Protein AF-A0A535W6A0-F1 (afdb_monomer_lite)

Structure (mmCIF, N/CA/C/O backbone):
data_AF-A0A535W6A0-F1
#
_entry.id   AF-A0A535W6A0-F1
#
loop_
_atom_site.group_PDB
_atom_site.id
_atom_site.type_symbol
_atom_site.label_atom_id
_atom_site.label_alt_id
_atom_site.label_comp_id
_atom_site.label_asym_id
_atom_site.label_entity_id
_atom_site.label_seq_id
_atom_site.pdbx_PDB_ins_code
_atom_site.Cartn_x
_atom_site.Cartn_y
_atom_site.Cartn_z
_atom_site.occupancy
_atom_site.B_iso_or_equiv
_atom_site.auth_seq_id
_atom_site.auth_comp_id
_atom_site.auth_asym_id
_atom_site.auth_atom_id
_atom_site.pdbx_PDB_model_num
ATOM 1 N N . MET A 1 1 ? -20.718 -30.952 58.137 1.00 45.41 1 MET A N 1
ATOM 2 C CA . MET A 1 1 ? -19.969 -31.198 56.888 1.00 45.41 1 MET A CA 1
ATOM 3 C C . MET A 1 1 ? -20.008 -29.909 56.097 1.00 45.41 1 MET A C 1
ATOM 5 O O . MET A 1 1 ? -21.096 -29.442 55.805 1.00 45.41 1 MET A O 1
ATOM 9 N N . ALA A 1 2 ? -18.854 -29.269 55.922 1.00 43.25 2 ALA A N 1
ATOM 10 C CA . ALA A 1 2 ? -18.736 -27.999 55.219 1.00 43.25 2 ALA A CA 1
ATOM 11 C C . ALA A 1 2 ? -18.491 -28.279 53.733 1.00 43.25 2 ALA A C 1
ATOM 13 O O . ALA A 1 2 ? -17.473 -28.881 53.390 1.00 43.25 2 ALA A O 1
ATOM 14 N N . ASP A 1 3 ? -19.411 -27.839 52.879 1.00 47.53 3 ASP A N 1
ATOM 15 C CA . ASP A 1 3 ? -19.228 -27.830 51.431 1.00 47.53 3 ASP A CA 1
ATOM 16 C C . ASP A 1 3 ? -18.248 -26.709 51.067 1.00 47.53 3 ASP A C 1
ATOM 18 O O . ASP A 1 3 ? -18.597 -25.531 50.988 1.00 47.53 3 ASP A O 1
ATOM 22 N N . GLN A 1 4 ? -16.982 -27.079 50.895 1.00 53.53 4 GLN A N 1
ATOM 23 C CA . GLN A 1 4 ? -15.971 -26.230 50.271 1.00 53.53 4 GLN A CA 1
ATOM 24 C C . GLN A 1 4 ? -16.222 -26.221 48.754 1.00 53.53 4 GLN A C 1
ATOM 26 O O . GLN A 1 4 ? -16.150 -27.286 48.132 1.00 53.53 4 GLN A O 1
ATOM 31 N N . PRO A 1 5 ? -16.488 -25.068 48.115 1.00 50.03 5 PRO A N 1
ATOM 32 C CA . PRO A 1 5 ? -16.526 -25.014 46.666 1.00 50.03 5 PRO A CA 1
ATOM 33 C C . PRO A 1 5 ? -15.099 -25.203 46.144 1.00 50.03 5 PRO A C 1
ATOM 35 O O . PRO A 1 5 ? -14.220 -24.374 46.376 1.00 50.03 5 PRO A O 1
ATOM 38 N N . LEU A 1 6 ? -14.877 -26.312 45.433 1.00 55.09 6 LEU A N 1
ATOM 39 C CA . LEU A 1 6 ? -13.688 -26.555 44.620 1.00 55.09 6 LEU A CA 1
ATOM 40 C C . LEU A 1 6 ? -13.503 -25.374 43.656 1.00 55.09 6 LEU A C 1
ATOM 42 O O . LEU A 1 6 ? -14.152 -25.292 42.612 1.00 55.09 6 LEU A O 1
ATOM 46 N N . LEU A 1 7 ? -12.615 -24.450 44.026 1.00 56.66 7 LEU A N 1
ATOM 47 C CA . LEU A 1 7 ? -12.111 -23.357 43.197 1.00 56.66 7 LEU A CA 1
ATOM 48 C C . LEU A 1 7 ? -11.249 -23.932 42.065 1.00 56.66 7 LEU A C 1
ATOM 50 O O . LEU A 1 7 ? -10.032 -23.780 42.023 1.00 56.66 7 LEU A O 1
ATOM 54 N N . GLY A 1 8 ? -11.901 -24.600 41.118 1.00 56.69 8 GLY A N 1
ATOM 55 C CA . GLY A 1 8 ? -11.359 -24.794 39.787 1.00 56.69 8 GLY A CA 1
ATOM 56 C C . GLY A 1 8 ? -11.448 -23.463 39.056 1.00 56.69 8 GLY A C 1
ATOM 57 O O . GLY A 1 8 ? -12.515 -23.101 38.557 1.00 56.69 8 GLY A O 1
ATOM 58 N N . VAL A 1 9 ? -10.343 -22.717 39.003 1.00 58.84 9 VAL A N 1
ATOM 59 C CA . VAL A 1 9 ? -10.179 -21.616 38.046 1.00 58.84 9 VAL A CA 1
ATOM 60 C C . VAL A 1 9 ? -10.446 -22.209 36.665 1.00 58.84 9 VAL A C 1
ATOM 62 O O . VAL A 1 9 ? -9.638 -22.974 36.144 1.00 58.84 9 VAL A O 1
ATOM 65 N N . ARG A 1 10 ? -11.630 -21.936 36.104 1.00 59.81 10 ARG A N 1
ATOM 66 C CA . ARG A 1 10 ? -12.010 -22.450 34.787 1.00 59.81 10 ARG A CA 1
ATOM 67 C C . ARG A 1 10 ? -10.968 -21.949 33.780 1.00 59.81 10 ARG A C 1
ATOM 69 O O . ARG A 1 10 ? -10.806 -20.731 33.687 1.00 59.81 10 ARG A O 1
ATOM 76 N N . PRO A 1 11 ? -10.316 -22.829 32.998 1.00 58.94 11 PRO A N 1
ATOM 77 C CA . PRO A 1 11 ? -9.327 -22.438 31.989 1.00 58.94 11 PRO A CA 1
ATOM 78 C C . PRO A 1 11 ? -9.818 -21.331 31.036 1.00 58.94 11 PRO A C 1
ATOM 80 O O . PRO A 1 11 ? -9.029 -20.512 30.575 1.00 58.94 11 PRO A O 1
ATOM 83 N N . GLY A 1 12 ? -11.137 -21.245 30.809 1.00 60.47 12 GLY A N 1
ATOM 84 C CA . GLY A 1 12 ? -11.764 -20.192 30.004 1.00 60.47 12 GLY A CA 1
ATOM 85 C C . GLY A 1 12 ? -11.548 -18.767 30.525 1.00 60.47 12 GLY A C 1
ATOM 86 O O . GLY A 1 12 ? -11.344 -17.864 29.729 1.00 60.47 12 GLY A O 1
ATOM 87 N N . ALA A 1 13 ? -11.464 -18.544 31.842 1.00 62.69 13 ALA A N 1
ATOM 88 C CA . ALA A 1 13 ? -11.352 -17.190 32.400 1.00 62.69 13 ALA A CA 1
ATOM 89 C C . ALA A 1 13 ? -10.004 -16.496 32.110 1.00 62.69 13 ALA A C 1
ATOM 91 O O . ALA A 1 13 ? -9.895 -15.276 32.273 1.00 62.69 13 ALA A O 1
ATOM 92 N N . ALA A 1 14 ? -8.973 -17.264 31.741 1.00 64.06 14 ALA A N 1
ATOM 93 C CA . ALA A 1 14 ? -7.683 -16.744 31.295 1.00 64.06 14 ALA A CA 1
ATOM 94 C C . ALA A 1 14 ? -7.711 -16.416 29.792 1.00 64.06 14 ALA A C 1
ATOM 96 O O . ALA A 1 14 ? -7.375 -15.295 29.417 1.00 64.06 14 ALA A O 1
ATOM 97 N N . ILE A 1 15 ? -8.216 -17.340 28.964 1.00 68.06 15 ILE A N 1
ATOM 98 C CA . ILE A 1 15 ? -8.370 -17.155 27.509 1.00 68.06 15 ILE A CA 1
ATOM 99 C C . ILE A 1 15 ? -9.301 -15.971 27.207 1.00 68.06 15 ILE A C 1
ATOM 101 O O . ILE A 1 15 ? -8.964 -15.103 26.406 1.00 68.06 15 ILE A O 1
ATOM 105 N N . ASP A 1 16 ? -10.432 -15.867 27.907 1.00 68.75 16 ASP A N 1
ATOM 106 C CA . ASP A 1 16 ? -11.387 -14.767 27.736 1.00 68.75 16 ASP A CA 1
ATOM 107 C C . ASP A 1 16 ? -10.763 -13.410 28.104 1.00 68.75 16 ASP A C 1
ATOM 109 O O . ASP A 1 16 ? -11.041 -12.388 27.468 1.00 68.75 16 ASP A O 1
ATOM 113 N N . ARG A 1 17 ? -9.871 -13.387 29.105 1.00 65.38 17 ARG A N 1
ATOM 114 C CA . ARG A 1 17 ? -9.133 -12.182 29.512 1.00 65.38 17 ARG A CA 1
ATOM 115 C C . ARG A 1 17 ? -8.118 -11.754 28.458 1.00 65.38 17 ARG A C 1
ATOM 117 O O . ARG A 1 17 ? -8.075 -10.570 28.131 1.00 65.38 17 ARG A O 1
ATOM 124 N N . GLU A 1 18 ? -7.346 -12.690 27.912 1.00 67.19 18 GLU A N 1
ATOM 125 C CA . GLU A 1 18 ? -6.378 -12.413 26.843 1.00 67.19 18 GLU A CA 1
ATOM 126 C C . GLU A 1 18 ? -7.069 -11.925 25.566 1.00 67.19 18 GLU A C 1
ATOM 128 O O . GLU A 1 18 ? -6.669 -10.907 25.001 1.00 67.19 18 GLU A O 1
ATOM 133 N N . VAL A 1 19 ? -8.165 -12.573 25.157 1.00 72.12 19 VAL A N 1
ATOM 134 C CA . VAL A 1 19 ? -8.977 -12.143 24.005 1.00 72.12 19 VAL A CA 1
ATOM 135 C C . VAL A 1 19 ? -9.531 -10.734 24.223 1.00 72.12 19 VAL A C 1
ATOM 137 O O . VAL A 1 19 ? -9.505 -9.908 23.308 1.00 72.12 19 VAL A O 1
ATOM 140 N N . THR A 1 20 ? -9.972 -10.421 25.444 1.00 77.50 20 THR A N 1
ATOM 141 C CA . THR A 1 20 ? -10.452 -9.077 25.791 1.00 77.50 20 THR A CA 1
ATOM 142 C C . THR A 1 20 ? -9.320 -8.048 25.737 1.00 77.50 20 THR A C 1
ATOM 144 O O . THR A 1 20 ? -9.505 -6.972 25.173 1.00 77.50 20 THR A O 1
ATOM 147 N N . GLN A 1 21 ? -8.129 -8.365 26.251 1.00 81.38 21 GLN A N 1
ATOM 148 C CA . GLN A 1 21 ? -6.972 -7.462 26.195 1.00 81.38 21 GLN A CA 1
ATOM 149 C C . GLN A 1 21 ? -6.487 -7.217 24.760 1.00 81.38 21 GLN A C 1
ATOM 151 O O . GLN A 1 21 ? -6.248 -6.068 24.388 1.00 81.38 21 GLN A O 1
ATOM 156 N N . LEU A 1 22 ? -6.402 -8.257 23.926 1.00 83.06 22 LEU A N 1
ATOM 157 C CA . LEU A 1 22 ? -6.034 -8.124 22.512 1.00 83.06 22 LEU A CA 1
ATOM 158 C C . LEU A 1 22 ? -7.048 -7.271 21.740 1.00 83.06 22 LEU A C 1
ATOM 160 O O . LEU A 1 22 ? -6.653 -6.399 20.964 1.00 83.06 22 LEU A O 1
ATOM 164 N N . ALA A 1 23 ? -8.345 -7.457 21.992 1.00 84.75 23 ALA A N 1
ATOM 165 C CA . ALA A 1 23 ? -9.391 -6.631 21.393 1.00 84.75 23 ALA A CA 1
ATOM 166 C C . ALA A 1 23 ? -9.295 -5.158 21.835 1.00 84.75 23 ALA A C 1
ATOM 168 O O . ALA A 1 23 ? -9.481 -4.256 21.014 1.00 84.75 23 ALA A O 1
ATOM 169 N N . LEU A 1 24 ? -8.945 -4.899 23.101 1.00 86.44 24 LEU A N 1
ATOM 170 C CA . LEU A 1 24 ? -8.734 -3.542 23.620 1.00 86.44 24 LEU A CA 1
ATOM 171 C C . LEU A 1 24 ? -7.518 -2.857 22.980 1.00 86.44 24 LEU A C 1
ATOM 173 O O . LEU A 1 24 ? -7.574 -1.661 22.690 1.00 86.44 24 LEU A O 1
ATOM 177 N N . LEU A 1 25 ? -6.443 -3.604 22.712 1.00 93.56 25 LEU A N 1
ATOM 178 C CA . LEU A 1 25 ? -5.237 -3.087 22.054 1.00 93.56 25 LEU A CA 1
ATOM 179 C C . LEU A 1 25 ? -5.397 -2.926 20.535 1.00 93.56 25 LEU A C 1
ATOM 181 O O . LEU A 1 25 ? -4.710 -2.105 19.926 1.00 93.56 25 LEU A O 1
ATOM 185 N N . ALA A 1 26 ? -6.326 -3.651 19.911 1.00 94.25 26 ALA A N 1
ATOM 186 C CA . ALA A 1 26 ? -6.530 -3.604 18.467 1.00 94.25 26 ALA A CA 1
ATOM 187 C C . ALA A 1 26 ? -6.952 -2.215 17.961 1.00 94.25 26 ALA A C 1
ATOM 189 O O . ALA A 1 26 ? -6.525 -1.790 16.889 1.00 94.25 26 ALA A O 1
ATOM 190 N N . ARG A 1 27 ? -7.747 -1.463 18.735 1.00 94.62 27 ARG A N 1
ATOM 191 C CA . ARG A 1 27 ? -8.179 -0.106 18.360 1.00 94.62 27 ARG A CA 1
ATOM 192 C C . ARG A 1 27 ? -7.012 0.896 18.301 1.00 94.62 27 ARG A C 1
ATOM 194 O O . ARG A 1 27 ? -6.833 1.499 17.240 1.00 94.62 27 ARG A O 1
ATOM 201 N N . PRO A 1 28 ? -6.195 1.089 19.358 1.00 96.19 28 PRO A N 1
ATOM 202 C CA . PRO A 1 28 ? -5.026 1.962 19.270 1.00 96.19 28 PRO A CA 1
ATOM 203 C C . PRO A 1 28 ? -3.986 1.448 18.265 1.00 96.19 28 PRO A C 1
ATOM 205 O O . PRO A 1 28 ? -3.388 2.267 17.568 1.00 96.19 28 PRO A O 1
ATOM 208 N N . ALA A 1 29 ? -3.823 0.127 18.112 1.00 96.69 29 ALA A N 1
ATOM 209 C CA . ALA A 1 29 ? -2.946 -0.450 17.091 1.00 96.69 29 ALA A CA 1
ATOM 210 C C . ALA A 1 29 ? -3.406 -0.103 15.665 1.00 96.69 29 ALA A C 1
ATOM 212 O O . ALA A 1 29 ? -2.598 0.359 14.860 1.00 96.69 29 ALA A O 1
ATOM 213 N N . TYR A 1 30 ? -4.706 -0.222 15.367 1.00 97.50 30 TYR A N 1
ATOM 214 C CA . TYR A 1 30 ? -5.287 0.203 14.089 1.00 97.50 30 TYR A CA 1
ATOM 215 C C . TYR A 1 30 ? -5.039 1.694 13.834 1.00 97.50 30 TYR A C 1
ATOM 217 O O . TYR A 1 30 ? -4.611 2.086 12.750 1.00 97.50 30 TYR A O 1
ATOM 225 N N . VAL A 1 31 ? -5.277 2.537 14.844 1.00 97.62 31 VAL A N 1
ATOM 226 C CA . VAL A 1 31 ? -5.044 3.984 14.748 1.00 97.62 31 VAL A CA 1
ATOM 227 C C . VAL A 1 31 ? -3.573 4.284 14.454 1.00 97.62 31 VAL A C 1
ATOM 229 O O . VAL A 1 31 ? -3.288 5.100 13.578 1.00 97.62 31 VAL A O 1
ATOM 232 N N . GLY A 1 32 ? -2.647 3.634 15.161 1.00 97.81 32 GLY A N 1
ATOM 233 C CA . GLY A 1 32 ? -1.209 3.781 14.941 1.00 97.81 32 GLY A CA 1
ATOM 234 C C . GLY A 1 32 ? -0.791 3.338 13.541 1.00 97.81 32 GLY A C 1
ATOM 235 O O . GLY A 1 32 ? -0.121 4.092 12.839 1.00 97.81 32 GLY A O 1
ATOM 236 N N . ALA A 1 33 ? -1.256 2.168 13.099 1.00 98.19 33 ALA A N 1
ATOM 237 C CA . ALA A 1 33 ? -0.979 1.637 11.768 1.00 98.19 33 ALA A CA 1
ATOM 238 C C . ALA A 1 33 ? -1.507 2.549 10.650 1.00 98.19 33 ALA A C 1
ATOM 240 O O . ALA A 1 33 ? -0.803 2.771 9.669 1.00 98.19 33 ALA A O 1
ATOM 241 N N . ALA A 1 34 ? -2.700 3.133 10.808 1.00 98.31 34 ALA A N 1
ATOM 242 C CA . ALA A 1 34 ? -3.272 4.043 9.814 1.00 98.31 34 ALA A CA 1
ATOM 243 C C . ALA A 1 34 ? -2.425 5.317 9.654 1.00 98.31 34 ALA A C 1
ATOM 245 O O . ALA A 1 34 ? -2.154 5.749 8.534 1.00 98.31 34 ALA A O 1
ATOM 246 N N . TRP A 1 35 ? -1.968 5.895 10.769 1.00 98.38 35 TRP A N 1
ATOM 247 C CA . TRP A 1 35 ? -1.073 7.054 10.745 1.00 98.38 35 TRP A CA 1
ATOM 248 C C . TRP A 1 35 ? 0.299 6.720 10.170 1.00 98.38 35 TRP A C 1
ATOM 250 O O . TRP A 1 35 ? 0.789 7.456 9.316 1.00 98.38 35 TRP A O 1
ATOM 260 N N . LEU A 1 36 ? 0.896 5.607 10.602 1.00 98.50 36 LEU A N 1
ATOM 261 C CA . LEU A 1 36 ? 2.181 5.149 10.084 1.00 98.50 36 LEU A CA 1
ATOM 262 C C . LEU A 1 36 ? 2.115 4.948 8.567 1.00 98.50 36 LEU A C 1
ATOM 264 O O . LEU A 1 36 ? 2.968 5.462 7.848 1.00 98.50 36 LEU A O 1
ATOM 268 N N . PHE A 1 37 ? 1.071 4.274 8.077 1.00 98.50 37 PHE A N 1
ATOM 269 C CA . PHE A 1 37 ? 0.843 4.084 6.647 1.00 98.50 37 PHE A CA 1
ATOM 270 C C . PHE A 1 37 ? 0.799 5.429 5.913 1.00 98.50 37 PHE A C 1
ATOM 272 O O . PHE A 1 37 ? 1.527 5.619 4.944 1.00 98.50 37 PHE A O 1
ATOM 279 N N . ALA A 1 38 ? -0.003 6.386 6.391 1.00 98.19 38 ALA A N 1
ATOM 280 C CA . ALA A 1 38 ? -0.141 7.695 5.752 1.00 98.19 38 ALA A CA 1
ATOM 281 C C . ALA A 1 38 ? 1.170 8.504 5.727 1.00 98.19 38 ALA A C 1
ATOM 283 O O . ALA A 1 38 ? 1.467 9.147 4.723 1.00 98.19 38 ALA A O 1
ATOM 284 N N . ILE A 1 39 ? 1.973 8.451 6.795 1.00 98.38 39 ILE A N 1
ATOM 285 C CA . ILE A 1 39 ? 3.269 9.151 6.885 1.00 98.38 39 ILE A CA 1
ATOM 286 C C . ILE A 1 39 ? 4.307 8.556 5.925 1.00 98.38 39 ILE A C 1
ATOM 288 O O . ILE A 1 39 ? 5.135 9.282 5.377 1.00 98.38 39 ILE A O 1
ATOM 292 N N . LEU A 1 40 ? 4.264 7.244 5.697 1.00 98.56 40 LEU A N 1
ATOM 293 C CA . LEU A 1 40 ? 5.207 6.556 4.814 1.00 98.56 40 LEU A CA 1
ATOM 294 C C . LEU A 1 40 ? 4.903 6.757 3.319 1.00 98.56 40 LEU A C 1
ATOM 296 O O . LEU A 1 40 ? 5.774 6.513 2.486 1.00 98.56 40 LEU A O 1
ATOM 300 N N . ILE A 1 41 ? 3.714 7.244 2.952 1.00 98.25 41 ILE A N 1
ATOM 301 C CA . ILE A 1 41 ? 3.360 7.518 1.549 1.00 98.25 41 ILE A CA 1
ATOM 302 C C . ILE A 1 41 ? 4.241 8.617 0.926 1.00 98.25 41 ILE A C 1
ATOM 304 O O . ILE A 1 41 ? 4.812 8.366 -0.134 1.00 98.25 41 ILE A O 1
ATOM 308 N N . PRO A 1 42 ? 4.431 9.803 1.541 1.00 98.31 42 PRO A N 1
ATOM 309 C CA . PRO A 1 42 ? 5.395 10.788 1.047 1.00 98.31 42 PRO A CA 1
ATOM 310 C C . PRO A 1 42 ? 6.806 10.221 0.858 1.00 98.31 42 PRO A C 1
ATOM 312 O O . PRO A 1 42 ? 7.459 10.518 -0.141 1.00 98.31 42 PRO A O 1
ATOM 315 N N . VAL A 1 43 ? 7.255 9.357 1.778 1.00 98.25 43 VAL A N 1
ATOM 316 C CA . VAL A 1 43 ? 8.551 8.672 1.663 1.00 98.25 43 VAL A CA 1
ATOM 317 C C . VAL A 1 43 ? 8.572 7.775 0.426 1.00 98.25 43 VAL A C 1
ATOM 319 O O . VAL A 1 43 ? 9.561 7.769 -0.298 1.00 98.25 43 VAL A O 1
ATOM 322 N N . GLN A 1 44 ? 7.472 7.087 0.110 1.00 97.56 44 GLN A N 1
ATOM 323 C CA . GLN A 1 44 ? 7.390 6.296 -1.116 1.00 97.56 44 GLN A CA 1
ATOM 324 C C . GLN A 1 44 ? 7.518 7.109 -2.394 1.00 97.56 44 GLN A C 1
ATOM 326 O O . GLN A 1 44 ? 8.227 6.678 -3.304 1.00 97.56 44 GLN A O 1
ATOM 331 N N . PHE A 1 45 ? 6.859 8.266 -2.467 1.00 97.19 45 PHE A N 1
ATOM 332 C CA . PHE A 1 45 ? 7.000 9.164 -3.615 1.00 97.19 45 PHE A CA 1
ATOM 333 C C . PHE A 1 45 ? 8.428 9.692 -3.736 1.00 97.19 45 PHE A C 1
ATOM 335 O O . PHE A 1 45 ? 8.977 9.720 -4.836 1.00 97.19 45 PHE A O 1
ATOM 342 N N . PHE A 1 46 ? 9.051 10.047 -2.610 1.00 97.12 46 PHE A N 1
ATOM 343 C CA . PHE A 1 46 ? 10.451 10.455 -2.584 1.00 97.12 46 PHE A CA 1
ATOM 344 C C . PHE A 1 46 ? 11.375 9.346 -3.111 1.00 97.12 46 PHE A C 1
ATOM 346 O O . PHE A 1 46 ? 12.155 9.604 -4.022 1.00 97.12 46 PHE A O 1
ATOM 353 N N . LEU A 1 47 ? 11.241 8.107 -2.620 1.00 97.12 47 LEU A N 1
ATOM 354 C CA . LEU A 1 47 ? 12.070 6.974 -3.057 1.00 97.12 47 LEU A CA 1
ATOM 355 C C . LEU A 1 47 ? 11.822 6.576 -4.523 1.00 97.12 47 LEU A C 1
ATOM 357 O O . LEU A 1 47 ? 12.749 6.165 -5.221 1.00 97.12 47 LEU A O 1
ATOM 361 N N . ALA A 1 48 ? 10.588 6.708 -5.016 1.00 94.44 48 ALA A N 1
ATOM 362 C CA . ALA A 1 48 ? 10.299 6.534 -6.440 1.00 94.44 48 ALA A CA 1
ATOM 363 C C . ALA A 1 48 ? 11.010 7.610 -7.279 1.00 94.44 48 ALA A C 1
ATOM 365 O O . ALA A 1 48 ? 11.621 7.302 -8.301 1.00 94.44 48 ALA A O 1
ATOM 366 N N . GLY A 1 49 ? 10.988 8.862 -6.810 1.00 93.94 49 GLY A N 1
ATOM 367 C CA . GLY A 1 49 ? 11.716 9.971 -7.421 1.00 93.94 49 GLY A CA 1
ATOM 368 C C . GLY A 1 49 ? 13.227 9.742 -7.436 1.00 93.94 49 GLY A C 1
ATOM 369 O O . GLY A 1 49 ? 13.855 9.923 -8.476 1.00 93.94 49 GLY A O 1
ATOM 370 N N . THR A 1 50 ? 13.825 9.276 -6.335 1.00 94.62 50 THR A N 1
ATOM 371 C CA . THR A 1 50 ? 15.261 8.951 -6.318 1.00 94.62 50 THR A CA 1
ATOM 372 C C . THR A 1 50 ? 15.593 7.815 -7.279 1.00 94.62 50 THR A C 1
ATOM 374 O O . THR A 1 50 ? 16.615 7.892 -7.955 1.00 94.62 50 THR A O 1
ATOM 377 N N . GLY A 1 51 ? 14.737 6.797 -7.399 1.00 91.62 51 GLY A N 1
ATOM 378 C CA . GLY A 1 51 ? 14.934 5.722 -8.375 1.00 91.62 51 GLY A CA 1
ATOM 379 C C . GLY A 1 51 ? 14.882 6.200 -9.828 1.00 91.62 51 GLY A C 1
ATOM 380 O O . GLY A 1 51 ? 15.616 5.679 -10.662 1.00 91.62 51 GLY A O 1
ATOM 381 N N . MET A 1 52 ? 14.069 7.220 -10.116 1.00 91.25 52 MET A N 1
ATOM 382 C CA . MET A 1 52 ? 13.933 7.812 -11.450 1.00 91.25 52 MET A CA 1
ATOM 383 C C . MET A 1 52 ? 15.061 8.796 -11.795 1.00 91.25 52 MET A C 1
ATOM 385 O O . MET A 1 52 ? 15.513 8.845 -12.936 1.00 91.25 52 MET A O 1
ATOM 389 N N . PHE A 1 53 ? 15.497 9.606 -10.827 1.00 93.25 53 PHE A N 1
ATOM 390 C CA . PHE A 1 53 ? 16.370 10.763 -11.068 1.00 93.25 53 PHE A CA 1
ATOM 391 C C . PHE A 1 53 ? 17.790 10.616 -10.499 1.00 93.25 53 PHE A C 1
ATOM 393 O O . PHE A 1 53 ? 18.581 11.554 -10.585 1.00 93.25 53 PHE A O 1
ATOM 400 N N . SER A 1 54 ? 18.139 9.471 -9.905 1.00 90.31 54 SER A N 1
ATOM 401 C CA . SER A 1 54 ? 19.471 9.223 -9.334 1.00 90.31 54 SER A CA 1
ATOM 402 C C . SER A 1 54 ? 19.979 7.806 -9.623 1.00 90.31 54 SER A C 1
ATOM 404 O O . SER A 1 54 ? 19.283 6.982 -10.207 1.00 90.31 54 SER A O 1
ATOM 406 N N . THR A 1 55 ? 21.197 7.496 -9.172 1.00 85.12 55 THR A N 1
ATOM 407 C CA . THR A 1 55 ? 21.833 6.178 -9.339 1.00 85.12 55 THR A CA 1
ATOM 408 C C . THR A 1 55 ? 21.423 5.143 -8.286 1.00 85.12 55 THR A C 1
ATOM 410 O O . THR A 1 55 ? 21.846 3.993 -8.370 1.00 85.12 55 THR A O 1
ATOM 413 N N . THR A 1 56 ? 20.603 5.513 -7.293 1.00 81.25 56 THR A N 1
ATOM 414 C CA . THR A 1 56 ? 20.202 4.605 -6.196 1.00 81.25 56 THR A CA 1
ATOM 415 C C . THR A 1 56 ? 19.219 3.506 -6.618 1.00 81.25 56 THR A C 1
ATOM 417 O O . THR A 1 56 ? 19.049 2.526 -5.889 1.00 81.25 56 THR A O 1
ATOM 420 N N . GLY A 1 57 ? 18.609 3.627 -7.804 1.00 87.56 57 GLY A N 1
ATOM 421 C CA . GLY A 1 57 ? 17.635 2.669 -8.329 1.00 87.56 57 GLY A CA 1
ATOM 422 C C . GLY A 1 57 ? 16.348 2.582 -7.496 1.00 87.56 57 GLY A C 1
ATOM 423 O O . GLY A 1 57 ? 16.137 3.325 -6.540 1.00 87.56 57 GLY A O 1
ATOM 424 N N . PHE A 1 58 ? 15.458 1.655 -7.858 1.00 92.06 58 PHE A N 1
ATOM 425 C CA . PHE A 1 58 ? 14.125 1.531 -7.242 1.00 92.06 58 PHE A CA 1
ATOM 426 C C . PHE A 1 58 ? 14.067 0.595 -6.026 1.00 92.06 58 PHE A C 1
ATOM 428 O O . PHE A 1 58 ? 13.016 0.467 -5.401 1.00 92.06 58 PHE A O 1
ATOM 435 N N . SER A 1 59 ? 15.175 -0.052 -5.655 1.00 92.44 59 SER A N 1
ATOM 436 C CA . SER A 1 59 ? 15.191 -1.064 -4.589 1.00 92.44 59 SER A CA 1
ATOM 437 C C . SER A 1 59 ? 14.625 -0.547 -3.249 1.00 92.44 59 SER A C 1
ATOM 43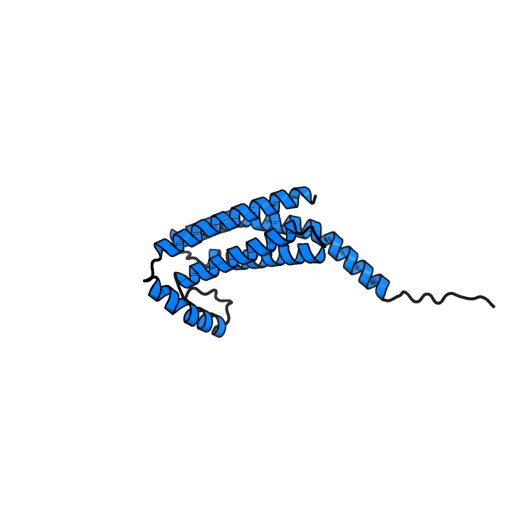9 O O . SER A 1 59 ? 13.705 -1.180 -2.722 1.00 92.44 59 SER A O 1
ATOM 441 N N . PRO A 1 60 ? 15.031 0.632 -2.723 1.00 94.44 60 PRO A N 1
ATOM 442 C CA . PRO A 1 60 ? 14.443 1.169 -1.491 1.00 94.44 60 PRO A CA 1
ATOM 443 C C . PRO A 1 60 ? 12.925 1.393 -1.577 1.00 94.44 60 PRO A C 1
ATOM 445 O O . PRO A 1 60 ? 12.197 1.064 -0.640 1.00 94.44 60 PRO A O 1
ATOM 448 N N . HIS A 1 61 ? 12.440 1.903 -2.714 1.00 95.38 61 HIS A N 1
ATOM 449 C CA . HIS A 1 61 ? 11.013 2.103 -2.977 1.00 95.38 61 HIS A CA 1
ATOM 450 C C . HIS A 1 61 ? 10.239 0.772 -2.971 1.00 95.38 61 HIS A C 1
ATOM 452 O O . HIS A 1 61 ? 9.155 0.667 -2.391 1.00 95.38 61 HIS A O 1
ATOM 458 N N . MET A 1 62 ? 10.816 -0.273 -3.570 1.00 94.44 62 MET A N 1
ATOM 459 C CA . MET A 1 62 ? 10.212 -1.607 -3.615 1.00 94.44 62 MET A CA 1
ATOM 460 C C . MET A 1 62 ? 10.122 -2.240 -2.219 1.00 94.44 62 MET A C 1
ATOM 462 O O . MET A 1 62 ? 9.066 -2.760 -1.853 1.00 94.44 62 MET A O 1
ATOM 466 N N . TYR A 1 63 ? 11.181 -2.151 -1.405 1.00 95.62 63 TYR A N 1
ATOM 467 C CA . TYR A 1 63 ? 11.169 -2.677 -0.033 1.00 95.62 63 TYR A CA 1
ATOM 468 C C . TYR A 1 63 ? 10.193 -1.934 0.877 1.00 95.62 63 TYR A C 1
ATOM 470 O O . TYR A 1 63 ? 9.448 -2.569 1.627 1.00 95.62 63 TYR A O 1
ATOM 478 N N . LEU A 1 64 ? 10.139 -0.601 0.792 1.00 96.88 64 LEU A N 1
ATOM 479 C CA . LEU A 1 64 ? 9.133 0.160 1.530 1.00 96.88 64 LEU A CA 1
ATOM 480 C C . LEU A 1 64 ? 7.712 -0.181 1.048 1.00 96.88 64 LEU A C 1
ATOM 482 O O . LEU A 1 64 ? 6.790 -0.255 1.859 1.00 96.88 64 LEU A O 1
ATOM 486 N N . GLY A 1 65 ? 7.539 -0.471 -0.245 1.00 96.81 65 GLY A N 1
ATOM 487 C CA . GLY A 1 65 ? 6.267 -0.916 -0.822 1.00 96.81 65 GLY A CA 1
ATOM 488 C C . GLY A 1 65 ? 5.791 -2.239 -0.239 1.00 96.81 65 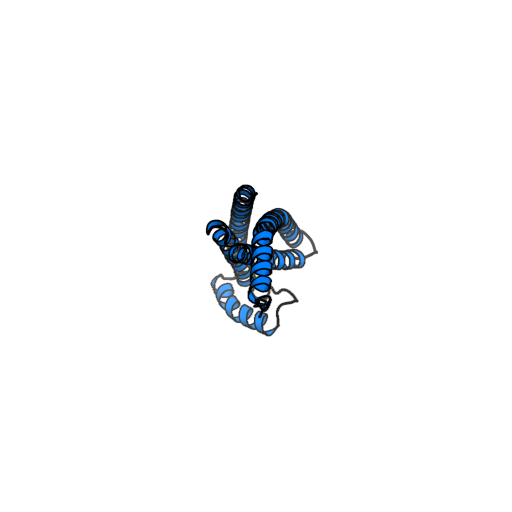GLY A C 1
ATOM 489 O O . GLY A 1 65 ? 4.628 -2.351 0.154 1.00 96.81 65 GLY A O 1
ATOM 490 N N . LEU A 1 66 ? 6.700 -3.205 -0.090 1.00 95.69 66 LEU A N 1
ATOM 491 C CA . LEU A 1 66 ? 6.421 -4.455 0.618 1.00 95.69 66 LEU A CA 1
ATOM 492 C C . LEU A 1 66 ? 6.022 -4.193 2.079 1.00 95.69 66 LEU A C 1
ATOM 494 O O . LEU A 1 66 ? 5.044 -4.763 2.563 1.00 95.69 66 LEU A O 1
ATOM 498 N N . GLY A 1 67 ? 6.738 -3.301 2.770 1.00 97.50 67 GLY A N 1
ATOM 499 C CA . GLY A 1 67 ? 6.416 -2.908 4.144 1.00 97.50 67 GLY A CA 1
ATOM 500 C C . GLY A 1 67 ? 5.011 -2.313 4.277 1.00 97.50 67 GLY A C 1
ATOM 501 O O . GLY A 1 67 ? 4.240 -2.732 5.139 1.00 97.50 67 GLY A O 1
ATOM 502 N N . LEU A 1 68 ? 4.634 -1.395 3.383 1.00 98.38 68 LEU A N 1
ATOM 503 C CA . LEU A 1 68 ? 3.281 -0.831 3.329 1.00 98.38 68 LEU A CA 1
ATOM 504 C C . LEU A 1 68 ? 2.217 -1.894 3.041 1.00 98.38 68 LEU A C 1
ATOM 506 O O . LEU A 1 68 ? 1.145 -1.857 3.646 1.00 98.38 68 LEU A O 1
ATOM 510 N N . HIS A 1 69 ? 2.511 -2.869 2.177 1.00 97.94 69 HIS A N 1
ATOM 511 C CA . HIS A 1 69 ? 1.616 -4.002 1.942 1.00 97.94 69 HIS A CA 1
ATOM 512 C C . HIS A 1 69 ? 1.400 -4.804 3.236 1.00 97.94 69 HIS A C 1
ATOM 514 O O . HIS A 1 69 ? 0.260 -5.074 3.617 1.00 97.94 69 HIS A O 1
ATOM 520 N N . GLY A 1 70 ? 2.471 -5.073 3.988 1.00 98.12 70 GLY A N 1
ATOM 521 C CA . GLY A 1 70 ? 2.390 -5.680 5.319 1.00 98.12 70 GLY A CA 1
ATOM 522 C C . GLY A 1 70 ? 1.547 -4.863 6.307 1.00 98.12 70 GLY A C 1
ATOM 523 O O . GLY A 1 70 ? 0.679 -5.418 6.980 1.00 98.12 70 GLY A O 1
ATOM 524 N N . ILE A 1 71 ? 1.723 -3.537 6.349 1.00 98.50 71 ILE A N 1
ATOM 525 C CA . ILE A 1 71 ? 0.922 -2.645 7.209 1.00 98.50 71 ILE A CA 1
ATOM 526 C C . ILE A 1 71 ? -0.562 -2.674 6.809 1.00 98.50 71 ILE A C 1
ATOM 528 O O . ILE A 1 71 ? -1.425 -2.668 7.686 1.00 98.50 71 ILE A O 1
ATOM 532 N N . SER A 1 72 ? -0.889 -2.757 5.514 1.00 98.56 72 SER A N 1
ATOM 533 C CA . SER A 1 72 ? -2.286 -2.918 5.080 1.00 98.56 72 SER A CA 1
ATOM 534 C C . SER A 1 72 ? -2.900 -4.236 5.565 1.00 98.56 72 SER A C 1
ATOM 536 O O . SER A 1 72 ? -4.032 -4.240 6.050 1.00 98.56 72 SER A O 1
ATOM 538 N N . GLY A 1 73 ? -2.127 -5.327 5.564 1.00 98.44 73 GLY A N 1
ATOM 539 C CA . GLY A 1 73 ? -2.517 -6.588 6.200 1.00 98.44 73 GLY A CA 1
ATOM 540 C C . GLY A 1 73 ? -2.726 -6.442 7.712 1.00 98.44 73 GLY A C 1
ATOM 541 O O . GLY A 1 73 ? -3.704 -6.953 8.256 1.00 98.44 73 GLY A O 1
ATOM 542 N N . ALA A 1 74 ? -1.869 -5.677 8.393 1.00 98.38 74 ALA A N 1
ATOM 543 C CA . ALA A 1 74 ? -2.027 -5.387 9.817 1.00 98.38 74 ALA A CA 1
ATOM 544 C C . ALA A 1 74 ? -3.309 -4.585 10.112 1.00 98.38 74 ALA A C 1
ATOM 546 O O . ALA A 1 74 ? -4.012 -4.901 11.069 1.00 98.38 74 ALA A O 1
ATOM 547 N N . LEU A 1 75 ? -3.675 -3.606 9.273 1.00 98.38 75 LEU A N 1
ATOM 548 C CA . LEU A 1 75 ? -4.948 -2.878 9.396 1.00 98.38 75 LEU A CA 1
ATOM 549 C C . LEU A 1 75 ? -6.154 -3.823 9.328 1.00 98.38 75 LEU A C 1
ATOM 551 O O . LEU A 1 75 ? -7.068 -3.706 10.146 1.00 98.38 75 LEU A O 1
ATOM 555 N N . ILE A 1 76 ? -6.135 -4.778 8.392 1.00 98.56 76 ILE A N 1
ATOM 556 C CA . ILE A 1 76 ? -7.161 -5.825 8.273 1.00 98.56 76 ILE A CA 1
ATOM 557 C C . ILE A 1 76 ? -7.206 -6.658 9.558 1.00 98.56 76 ILE A C 1
ATOM 559 O O . ILE A 1 76 ? -8.271 -6.807 10.159 1.00 98.56 76 ILE A O 1
ATOM 563 N N . ALA A 1 77 ? -6.055 -7.155 10.017 1.00 98.12 77 ALA A N 1
ATOM 564 C CA . ALA A 1 77 ? -5.965 -7.981 11.217 1.00 98.12 77 ALA A CA 1
ATOM 565 C C . ALA A 1 77 ? -6.489 -7.250 12.462 1.00 98.12 77 ALA A C 1
ATOM 567 O O . ALA A 1 77 ? -7.325 -7.790 13.184 1.00 98.12 77 ALA A O 1
ATOM 568 N N . PHE A 1 78 ? -6.078 -6.000 12.689 1.00 97.69 78 PHE A N 1
ATOM 569 C CA . PHE A 1 78 ? -6.553 -5.206 13.824 1.00 97.69 78 PHE A CA 1
ATOM 570 C C . PHE A 1 78 ? -8.049 -4.901 13.735 1.00 97.69 78 PHE A C 1
ATOM 572 O O . PHE A 1 78 ? -8.738 -4.941 14.755 1.00 97.69 78 PHE A O 1
ATOM 579 N N . ALA A 1 79 ? -8.582 -4.650 12.536 1.00 96.94 79 ALA A N 1
ATOM 580 C CA . ALA A 1 79 ? -10.019 -4.476 12.354 1.00 96.94 79 ALA A CA 1
ATOM 581 C C . ALA A 1 79 ? -10.806 -5.742 12.729 1.00 96.94 79 ALA A C 1
ATOM 583 O O . ALA A 1 79 ? -11.835 -5.635 13.398 1.00 96.94 79 ALA A O 1
ATOM 584 N N . LEU A 1 80 ? -10.310 -6.926 12.359 1.00 96.94 80 LEU A N 1
ATOM 585 C CA . LEU A 1 80 ? -10.939 -8.209 12.688 1.00 96.94 80 LEU A CA 1
ATOM 586 C C . LEU A 1 80 ? -10.819 -8.552 14.180 1.00 96.94 80 LEU A C 1
ATOM 588 O O . LEU A 1 80 ? -11.829 -8.845 14.820 1.00 96.94 80 LEU A O 1
ATOM 592 N N . ILE A 1 81 ? -9.612 -8.465 14.749 1.00 95.56 81 ILE A N 1
ATOM 593 C CA . ILE A 1 81 ? -9.337 -8.765 16.167 1.00 95.56 81 ILE A CA 1
ATOM 594 C C . ILE A 1 81 ? -10.130 -7.824 17.078 1.00 95.56 81 ILE A C 1
ATOM 596 O O . ILE A 1 81 ? -10.779 -8.266 18.023 1.00 95.56 81 ILE A O 1
ATOM 600 N N . GLY A 1 82 ? -10.123 -6.525 16.769 1.00 93.50 82 GLY A N 1
ATOM 601 C CA . GLY A 1 82 ? -10.847 -5.507 17.530 1.00 93.50 82 GLY A CA 1
ATOM 602 C C . GLY A 1 82 ? -12.344 -5.452 17.244 1.00 93.50 82 GLY A C 1
ATOM 603 O O . GLY A 1 82 ? -13.024 -4.607 17.824 1.00 93.50 82 GLY A O 1
ATOM 604 N N . ARG A 1 83 ? -12.854 -6.296 16.331 1.00 94.25 83 ARG A N 1
ATOM 605 C CA . ARG A 1 83 ? -14.246 -6.271 15.843 1.00 94.25 83 ARG A CA 1
ATOM 606 C C . ARG A 1 83 ? -14.696 -4.850 15.482 1.00 94.25 83 ARG A C 1
ATOM 608 O O . ARG A 1 83 ? -15.798 -4.417 15.822 1.00 94.25 83 ARG A O 1
ATOM 615 N N . LEU A 1 84 ? -13.805 -4.103 14.829 1.00 93.75 84 LEU A N 1
ATOM 616 C CA . LEU A 1 84 ? -14.059 -2.720 14.448 1.00 93.75 84 LEU A CA 1
ATOM 617 C C . LEU A 1 84 ? -15.172 -2.665 13.387 1.00 93.75 84 LEU A C 1
ATOM 619 O O . LEU A 1 84 ? -15.381 -3.635 12.654 1.00 93.75 84 LEU A O 1
ATOM 623 N N . PRO A 1 85 ? -15.883 -1.530 13.256 1.00 93.94 85 PRO A N 1
ATOM 624 C CA . PRO A 1 85 ? -16.928 -1.404 12.248 1.00 93.94 85 PRO A CA 1
ATOM 625 C C . PRO A 1 85 ? -16.392 -1.674 10.839 1.00 93.94 85 PRO A C 1
ATOM 627 O O . PRO A 1 85 ? -15.244 -1.348 10.537 1.00 93.94 85 PRO A O 1
ATOM 630 N N . ARG A 1 86 ? -17.256 -2.196 9.958 1.00 95.19 86 ARG A N 1
ATOM 631 C CA . ARG A 1 86 ? -16.911 -2.664 8.600 1.00 95.19 86 ARG A CA 1
ATOM 632 C C . ARG A 1 86 ? -16.047 -1.690 7.795 1.00 95.19 86 ARG A C 1
ATOM 634 O O . ARG A 1 86 ? -15.141 -2.125 7.099 1.00 95.19 86 ARG A O 1
ATOM 641 N N . ARG A 1 87 ? -16.259 -0.380 7.956 1.00 95.31 87 ARG A N 1
ATOM 642 C CA . ARG A 1 87 ? -15.450 0.663 7.302 1.00 95.31 87 ARG A CA 1
ATOM 643 C C . ARG A 1 87 ? -13.949 0.554 7.602 1.00 95.31 87 ARG A C 1
ATOM 645 O O . ARG A 1 87 ? -13.141 0.825 6.726 1.00 95.31 87 ARG A O 1
ATOM 652 N N . ALA A 1 88 ? -13.568 0.143 8.814 1.00 94.94 88 ALA A N 1
ATOM 653 C CA . ALA A 1 88 ? -12.167 -0.083 9.180 1.00 94.94 88 ALA A CA 1
ATOM 654 C C . ALA A 1 88 ? -11.540 -1.197 8.325 1.00 94.94 88 ALA A C 1
ATOM 656 O O . ALA A 1 88 ? -10.442 -1.056 7.791 1.00 94.94 88 ALA A O 1
ATOM 657 N N . LEU A 1 89 ? -12.285 -2.293 8.170 1.00 97.12 89 LEU A N 1
ATOM 658 C CA . LEU A 1 89 ? -11.884 -3.435 7.361 1.00 97.12 89 LEU A CA 1
ATOM 659 C C . LEU A 1 89 ? -11.812 -3.061 5.876 1.00 97.12 89 LEU A C 1
ATOM 661 O O . LEU A 1 89 ? -10.833 -3.394 5.217 1.00 97.12 89 LEU A O 1
ATOM 665 N N . GLU A 1 90 ? -12.814 -2.334 5.372 1.00 97.81 90 GLU A N 1
ATOM 666 C CA . GLU A 1 90 ? -12.888 -1.879 3.977 1.00 97.81 90 GLU A CA 1
ATOM 667 C C . GLU A 1 90 ? -11.640 -1.084 3.574 1.00 97.81 90 GLU A C 1
ATOM 669 O O . GLU A 1 90 ? -11.061 -1.366 2.528 1.00 97.81 90 GLU A O 1
ATOM 674 N N . TYR A 1 91 ? -11.166 -0.154 4.410 1.00 97.75 91 TYR A N 1
ATOM 675 C CA . TYR A 1 91 ? -9.950 0.604 4.101 1.00 97.75 91 TYR A CA 1
ATOM 676 C C . TYR A 1 91 ? -8.690 -0.264 4.095 1.00 97.75 91 TYR A C 1
ATOM 678 O O . TYR A 1 91 ? -7.870 -0.120 3.194 1.00 97.75 91 TYR A O 1
ATOM 686 N N . GLY A 1 92 ? -8.536 -1.181 5.057 1.00 97.69 92 GLY A N 1
ATOM 687 C CA . GLY A 1 92 ? -7.403 -2.112 5.073 1.00 97.69 92 GLY A CA 1
ATOM 688 C C . GLY A 1 92 ? -7.372 -3.006 3.830 1.00 97.69 92 GLY A C 1
ATOM 689 O O . GLY A 1 92 ? -6.342 -3.105 3.165 1.00 97.69 92 GLY A O 1
ATOM 690 N N . VAL A 1 93 ? -8.520 -3.594 3.475 1.00 98.56 93 VAL A N 1
ATOM 691 C CA . VAL A 1 93 ? -8.678 -4.444 2.282 1.00 98.56 93 VAL A CA 1
ATOM 692 C C . VAL A 1 93 ? -8.413 -3.656 1.005 1.00 98.56 93 VAL A C 1
ATOM 694 O O . VAL A 1 93 ? -7.689 -4.132 0.133 1.00 98.56 93 VAL A O 1
ATOM 697 N N . LEU A 1 94 ? -8.951 -2.441 0.899 1.00 98.44 94 LEU A N 1
ATOM 698 C CA . LEU A 1 94 ? -8.742 -1.605 -0.274 1.00 98.44 94 LEU A CA 1
ATOM 699 C C . LEU A 1 94 ? -7.259 -1.242 -0.442 1.00 98.44 94 LEU A C 1
ATOM 701 O O . LEU A 1 94 ? -6.746 -1.362 -1.551 1.00 98.44 94 LEU A O 1
ATOM 705 N N . GLN A 1 95 ? -6.532 -0.924 0.638 1.00 98.25 95 GLN A N 1
ATOM 706 C CA . GLN A 1 95 ? -5.080 -0.704 0.551 1.00 98.25 95 GLN A CA 1
ATOM 707 C C . GLN A 1 95 ? -4.317 -1.939 0.121 1.00 98.25 95 GLN A C 1
ATOM 709 O O . GLN A 1 95 ? -3.425 -1.839 -0.721 1.00 98.25 95 GLN A O 1
ATOM 714 N N . PHE A 1 96 ? -4.679 -3.093 0.669 1.00 98.56 96 PHE A N 1
ATOM 715 C CA . PHE A 1 96 ? -4.046 -4.353 0.314 1.00 98.56 96 PHE A CA 1
ATOM 716 C C . PHE A 1 96 ? -4.190 -4.632 -1.187 1.00 98.56 96 PHE A C 1
ATOM 718 O O . PHE A 1 96 ? -3.203 -4.893 -1.876 1.00 98.56 96 PHE A O 1
ATOM 725 N N . ILE A 1 97 ? -5.404 -4.472 -1.722 1.00 98.62 97 ILE A N 1
ATOM 726 C CA . ILE A 1 97 ? -5.693 -4.655 -3.149 1.00 98.62 97 ILE A CA 1
ATOM 727 C C . ILE A 1 97 ? -4.946 -3.628 -4.004 1.00 98.62 97 ILE A C 1
ATOM 729 O O . ILE A 1 97 ? -4.277 -4.013 -4.960 1.00 98.62 97 ILE A O 1
ATOM 733 N N . LEU A 1 98 ? -5.021 -2.336 -3.671 1.00 98.56 98 LEU A N 1
ATOM 734 C CA . LEU A 1 98 ? -4.400 -1.282 -4.478 1.00 98.56 98 LEU A CA 1
ATOM 735 C C . LEU A 1 98 ? -2.868 -1.401 -4.499 1.00 98.56 98 LEU A C 1
ATOM 737 O O . LEU A 1 98 ? -2.254 -1.212 -5.550 1.00 98.56 98 LEU A O 1
ATOM 741 N N . ILE A 1 99 ? -2.229 -1.769 -3.384 1.00 97.81 99 ILE A N 1
ATOM 742 C CA . ILE A 1 99 ? -0.779 -2.024 -3.373 1.00 97.81 99 ILE A CA 1
ATOM 743 C C . ILE A 1 99 ? -0.450 -3.303 -4.152 1.00 97.81 99 ILE A C 1
ATOM 745 O O . ILE A 1 99 ? 0.526 -3.319 -4.898 1.00 97.81 99 ILE A O 1
ATOM 749 N N . GLY A 1 100 ? -1.258 -4.361 -4.035 1.00 96.12 100 GLY A N 1
ATOM 750 C CA . GLY A 1 100 ? -1.093 -5.562 -4.864 1.00 96.12 100 GLY A CA 1
ATOM 751 C C . GLY A 1 100 ? -1.161 -5.230 -6.358 1.00 96.12 100 GLY A C 1
ATOM 752 O O . GLY A 1 100 ? -0.319 -5.673 -7.139 1.00 96.12 100 GLY A O 1
ATOM 753 N N . LEU A 1 101 ? -2.089 -4.350 -6.739 1.00 96.75 101 LEU A N 1
ATOM 754 C CA . LEU A 1 101 ? -2.192 -3.830 -8.097 1.00 96.75 101 LEU A CA 1
ATOM 755 C C . LEU A 1 101 ? -0.951 -3.020 -8.508 1.00 96.75 101 LEU A C 1
ATOM 757 O O . LEU A 1 101 ? -0.523 -3.157 -9.650 1.00 96.75 101 LEU A O 1
ATOM 761 N N . GLN A 1 102 ? -0.313 -2.252 -7.610 1.00 95.44 102 GLN A N 1
ATOM 762 C CA . GLN A 1 102 ? 0.968 -1.595 -7.930 1.00 95.44 102 GLN A CA 1
ATOM 763 C C . GLN A 1 102 ? 2.042 -2.601 -8.329 1.00 95.44 102 GLN A C 1
ATOM 765 O O . GLN A 1 102 ? 2.755 -2.367 -9.303 1.00 95.44 102 GLN A O 1
ATOM 770 N N . VAL A 1 103 ? 2.148 -3.712 -7.596 1.00 92.94 103 VAL A N 1
ATOM 771 C CA . VAL A 1 103 ? 3.127 -4.765 -7.891 1.00 92.94 103 VAL A CA 1
ATOM 772 C C . VAL A 1 103 ? 2.844 -5.387 -9.255 1.00 92.94 103 VAL A C 1
ATOM 774 O O . VAL A 1 103 ? 3.763 -5.531 -10.059 1.00 92.94 103 VAL A O 1
ATOM 777 N N . VAL A 1 104 ? 1.576 -5.690 -9.549 1.00 92.62 104 VAL A N 1
ATOM 778 C CA . VAL A 1 104 ? 1.167 -6.211 -10.862 1.00 92.62 104 VAL A CA 1
ATOM 779 C C . VAL A 1 104 ? 1.516 -5.224 -11.972 1.00 92.62 104 VAL A C 1
ATOM 781 O O . VAL A 1 104 ? 2.135 -5.621 -12.952 1.00 92.62 104 VAL A O 1
ATOM 784 N N . LEU A 1 105 ? 1.191 -3.937 -11.818 1.00 93.31 105 LEU A N 1
ATOM 785 C CA . LEU A 1 105 ? 1.504 -2.916 -12.821 1.00 93.31 105 LEU A CA 1
ATOM 786 C C . LEU A 1 105 ? 3.015 -2.816 -13.075 1.00 93.31 105 LEU A C 1
ATOM 788 O O . LEU A 1 105 ? 3.436 -2.810 -14.229 1.00 93.31 105 LEU A O 1
ATOM 792 N N . VAL A 1 106 ? 3.842 -2.821 -12.025 1.00 91.75 106 VAL A N 1
ATOM 793 C CA . VAL A 1 106 ? 5.309 -2.830 -12.177 1.00 91.75 106 VAL A CA 1
ATOM 794 C C . VAL A 1 106 ? 5.776 -4.073 -12.929 1.00 91.75 106 VAL A C 1
ATOM 796 O O . VAL A 1 106 ? 6.591 -3.951 -13.838 1.00 91.75 106 VAL A O 1
ATOM 799 N N . ARG A 1 107 ? 5.237 -5.254 -12.610 1.00 90.62 107 ARG A N 1
ATOM 800 C CA . ARG A 1 107 ? 5.585 -6.513 -13.287 1.00 90.62 107 ARG A CA 1
ATOM 801 C C . ARG A 1 107 ? 5.127 -6.558 -14.739 1.00 90.62 107 ARG A C 1
ATOM 803 O O . ARG A 1 107 ? 5.821 -7.121 -15.570 1.00 90.62 107 ARG A O 1
ATOM 810 N N . VAL A 1 108 ? 4.000 -5.941 -15.071 1.00 91.75 108 VAL A N 1
ATOM 811 C CA . VAL A 1 108 ? 3.564 -5.803 -16.465 1.00 91.75 108 VAL A CA 1
ATOM 812 C C . VAL A 1 108 ? 4.518 -4.887 -17.237 1.00 91.75 108 VAL A C 1
ATOM 814 O O . VAL A 1 108 ? 4.883 -5.192 -18.368 1.00 91.75 108 VAL A O 1
ATOM 817 N N . GLY A 1 109 ? 4.973 -3.783 -16.637 1.00 89.38 109 GLY A N 1
ATOM 818 C CA . GLY A 1 109 ? 5.948 -2.884 -17.267 1.00 89.38 109 GLY A CA 1
ATOM 819 C C . GLY A 1 109 ? 7.367 -3.458 -17.321 1.00 89.38 109 GLY A C 1
ATOM 820 O O . GLY A 1 109 ? 8.114 -3.170 -18.251 1.00 89.38 109 GLY A O 1
ATOM 821 N N . SER A 1 110 ? 7.733 -4.280 -16.339 1.00 89.38 110 SER A N 1
ATOM 822 C CA . SER A 1 110 ? 9.052 -4.889 -16.185 1.00 89.38 110 SER A CA 1
ATOM 823 C C . SER A 1 110 ? 8.922 -6.297 -15.571 1.00 89.38 110 SER A C 1
ATOM 825 O O . SER A 1 110 ? 8.990 -6.457 -14.348 1.00 89.38 110 SER A O 1
ATOM 827 N N . PRO A 1 111 ? 8.737 -7.343 -16.400 1.00 88.62 111 PRO A N 1
ATOM 828 C CA . PRO A 1 111 ? 8.440 -8.707 -15.934 1.00 88.62 111 PRO A CA 1
ATOM 829 C C . PRO A 1 111 ? 9.503 -9.344 -15.039 1.00 88.62 111 PRO A C 1
ATOM 831 O O . PRO A 1 111 ? 9.185 -10.211 -14.223 1.00 88.62 111 PRO A O 1
ATOM 834 N N . SER A 1 112 ? 10.754 -8.899 -15.153 1.00 85.31 112 SER A N 1
ATOM 835 C CA . SER A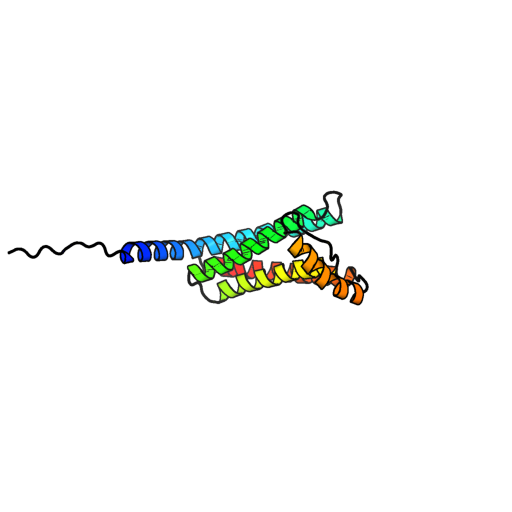 1 112 ? 11.885 -9.341 -14.332 1.00 85.31 112 SER A CA 1
ATOM 836 C C . SER A 1 112 ? 12.085 -8.517 -13.051 1.00 85.31 112 SER A C 1
ATOM 838 O O . SER A 1 112 ? 13.041 -8.757 -12.315 1.00 85.31 112 SER A O 1
ATOM 840 N N . SER A 1 113 ? 11.213 -7.544 -12.755 1.00 86.19 113 SER A N 1
ATOM 841 C CA . SER A 1 113 ? 11.338 -6.664 -11.585 1.00 86.19 113 SER A CA 1
ATOM 842 C C . SER A 1 113 ? 11.043 -7.396 -10.272 1.00 86.19 113 SER A C 1
ATOM 844 O O . SER A 1 113 ? 9.905 -7.456 -9.811 1.00 86.19 113 SER A O 1
ATOM 846 N N . THR A 1 114 ? 12.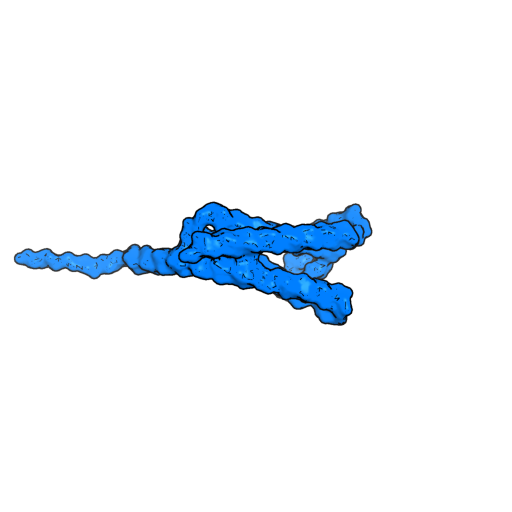068 -7.943 -9.629 1.00 83.25 114 THR A N 1
ATOM 847 C CA . THR A 1 114 ? 11.938 -8.711 -8.380 1.00 83.25 114 THR A CA 1
ATOM 848 C C . THR A 1 114 ? 12.525 -7.981 -7.179 1.00 83.25 114 THR A C 1
ATOM 850 O O . THR A 1 114 ? 13.428 -7.157 -7.316 1.00 83.25 114 THR A O 1
ATOM 853 N N . ILE A 1 115 ? 12.070 -8.344 -5.981 1.00 84.50 115 ILE A N 1
ATOM 854 C CA . ILE A 1 115 ? 12.779 -8.033 -4.732 1.00 84.50 115 ILE A CA 1
ATOM 855 C C . ILE A 1 115 ? 13.633 -9.235 -4.320 1.00 84.50 115 ILE A C 1
ATOM 857 O O . ILE A 1 115 ? 13.231 -10.374 -4.529 1.00 84.50 115 ILE A O 1
ATOM 861 N N . ALA A 1 116 ? 14.799 -9.007 -3.709 1.00 83.69 116 ALA A N 1
ATOM 862 C CA . ALA A 1 116 ? 15.758 -10.089 -3.441 1.00 83.69 116 ALA A CA 1
ATOM 863 C C . ALA A 1 116 ? 15.247 -11.155 -2.451 1.00 83.69 116 ALA A C 1
ATOM 865 O O . ALA A 1 116 ? 15.766 -12.265 -2.427 1.00 83.69 116 ALA A O 1
ATOM 866 N N . ILE A 1 117 ? 14.237 -10.826 -1.639 1.00 85.44 117 ILE A N 1
ATOM 867 C CA . ILE A 1 117 ? 13.609 -11.757 -0.689 1.00 85.44 117 ILE A CA 1
ATOM 868 C C . ILE A 1 117 ? 12.597 -12.710 -1.351 1.00 85.44 117 ILE A C 1
ATOM 870 O O . ILE A 1 117 ? 12.107 -13.638 -0.711 1.00 85.44 117 ILE A O 1
ATOM 874 N N . GLU A 1 118 ? 12.252 -12.491 -2.620 1.00 86.50 118 GLU A N 1
ATOM 875 C CA . GLU A 1 118 ? 11.305 -13.337 -3.340 1.00 86.50 118 GLU A CA 1
ATOM 876 C C . GLU A 1 118 ? 11.938 -14.692 -3.695 1.00 86.50 118 GLU A C 1
ATOM 878 O O . GLU A 1 118 ? 13.025 -14.730 -4.279 1.00 86.50 118 GLU A O 1
ATOM 883 N N . PRO A 1 119 ? 11.278 -15.824 -3.384 1.00 91.19 119 PRO A N 1
ATOM 884 C CA . PRO A 1 119 ? 11.779 -17.130 -3.789 1.00 91.19 119 PRO A CA 1
ATOM 885 C C . PRO A 1 119 ? 11.902 -17.231 -5.315 1.00 91.19 119 PRO A C 1
ATOM 887 O O . PRO A 1 119 ? 10.977 -16.870 -6.038 1.00 91.19 119 PRO A O 1
ATOM 890 N N . GLN A 1 120 ? 13.003 -17.808 -5.805 1.00 90.12 120 GLN A N 1
ATOM 891 C CA . GLN A 1 120 ? 13.293 -17.939 -7.245 1.00 90.12 120 GLN A CA 1
ATOM 892 C C . GLN A 1 120 ? 12.170 -18.609 -8.054 1.00 90.12 120 GLN A C 1
ATOM 894 O O . GLN A 1 120 ? 11.913 -18.245 -9.201 1.00 90.12 120 GLN A O 1
ATOM 899 N N . PHE A 1 121 ? 11.468 -19.585 -7.472 1.00 91.88 121 PHE A N 1
ATOM 900 C CA . PHE A 1 121 ? 10.342 -20.210 -8.166 1.00 91.88 121 PHE A CA 1
ATOM 901 C C . PHE A 1 121 ? 9.170 -19.225 -8.343 1.00 91.88 121 PHE A C 1
ATOM 903 O O . PHE A 1 121 ? 8.523 -19.237 -9.387 1.00 91.88 121 PHE A O 1
ATOM 910 N N . VAL A 1 122 ? 8.912 -18.357 -7.353 1.00 89.62 122 VAL A N 1
ATOM 911 C CA . VAL A 1 122 ? 7.830 -17.360 -7.395 1.00 89.62 122 VAL A CA 1
ATOM 912 C C . VAL A 1 122 ? 8.130 -16.322 -8.464 1.00 89.62 122 V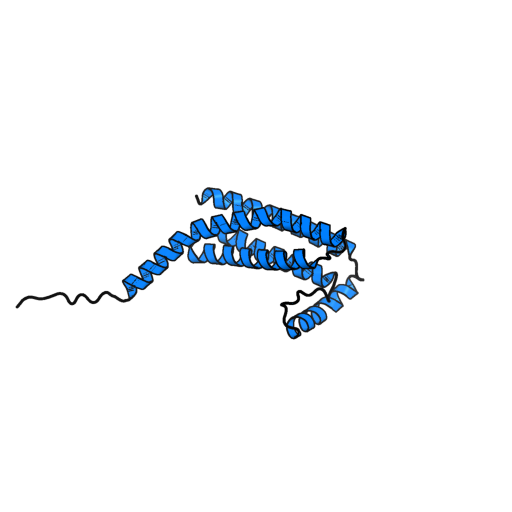AL A C 1
ATOM 914 O O . VAL A 1 122 ? 7.270 -16.064 -9.305 1.00 89.62 122 VAL A O 1
ATOM 917 N N . SER A 1 123 ? 9.357 -15.795 -8.489 1.00 89.12 123 SER A N 1
ATOM 918 C CA . SER A 1 123 ? 9.759 -14.841 -9.522 1.00 89.12 123 SER A CA 1
ATOM 919 C C . SER A 1 123 ? 9.647 -15.452 -10.915 1.00 89.12 123 SER A C 1
ATOM 921 O O . SER A 1 123 ? 9.052 -14.835 -11.792 1.00 89.12 123 SER A O 1
ATOM 923 N N . SER A 1 124 ? 10.104 -16.695 -11.095 1.00 91.25 124 SER A N 1
ATOM 924 C CA . SER A 1 124 ? 10.011 -17.412 -12.375 1.00 91.25 124 SER A CA 1
ATOM 925 C C . SER A 1 124 ? 8.564 -17.588 -12.845 1.00 91.25 124 SER A C 1
ATOM 927 O O . SER A 1 124 ? 8.251 -17.315 -14.004 1.00 91.25 124 SER A O 1
ATOM 929 N N . VAL A 1 125 ? 7.663 -18.001 -11.946 1.00 91.94 125 VAL A N 1
ATOM 930 C CA . VAL A 1 125 ? 6.232 -18.156 -12.256 1.00 91.94 125 VAL A CA 1
ATOM 931 C C . VAL A 1 125 ? 5.600 -16.810 -12.603 1.00 91.94 125 VAL A C 1
ATOM 933 O O . VAL A 1 125 ? 4.892 -16.708 -13.603 1.00 91.94 125 VAL A O 1
ATOM 936 N N . ILE A 1 126 ? 5.866 -15.762 -11.819 1.00 91.38 126 ILE A N 1
ATOM 937 C CA . ILE A 1 126 ? 5.304 -14.432 -12.081 1.00 91.38 126 ILE A CA 1
ATOM 938 C C . ILE A 1 126 ? 5.826 -13.883 -13.409 1.00 91.38 126 ILE A C 1
ATOM 940 O O . ILE A 1 126 ? 5.031 -13.382 -14.199 1.00 91.38 126 ILE A O 1
ATOM 944 N N . THR A 1 127 ? 7.124 -13.995 -13.692 1.00 93.19 127 THR A N 1
ATOM 945 C CA . THR A 1 127 ? 7.691 -13.556 -14.972 1.00 93.19 127 THR A CA 1
ATOM 946 C C . THR A 1 127 ? 7.047 -14.302 -16.140 1.00 93.19 127 THR A C 1
ATOM 948 O O . THR A 1 127 ? 6.637 -13.656 -17.101 1.00 93.19 127 THR A O 1
ATOM 951 N N . ALA A 1 128 ? 6.851 -15.622 -16.038 1.00 93.06 128 ALA A N 1
ATOM 952 C CA . ALA A 1 128 ? 6.175 -16.407 -17.075 1.00 93.06 128 ALA A CA 1
ATOM 953 C C . ALA A 1 128 ? 4.719 -15.962 -17.323 1.00 93.06 128 ALA A C 1
ATOM 955 O O . ALA A 1 128 ? 4.253 -16.002 -18.459 1.00 93.06 128 ALA A O 1
ATOM 956 N N . ILE A 1 129 ? 4.011 -15.507 -16.284 1.00 92.12 129 ILE A N 1
ATOM 957 C CA . ILE A 1 129 ? 2.639 -14.979 -16.395 1.00 92.12 129 ILE A CA 1
ATOM 958 C C . ILE A 1 129 ? 2.623 -13.559 -16.978 1.00 92.12 129 ILE A C 1
ATOM 960 O O . ILE A 1 129 ? 1.728 -13.214 -17.747 1.00 92.12 129 ILE A O 1
ATOM 964 N N . MET A 1 130 ? 3.587 -12.719 -16.600 1.00 94.00 130 MET A N 1
ATOM 965 C CA . MET A 1 130 ? 3.582 -11.287 -16.921 1.00 94.00 130 MET A CA 1
ATOM 966 C C . MET A 1 130 ? 4.192 -10.987 -18.291 1.00 94.00 130 MET A C 1
ATOM 968 O O . MET A 1 130 ? 3.782 -10.016 -18.926 1.00 94.00 130 MET A O 1
ATOM 972 N N . GLN A 1 131 ? 5.114 -11.826 -18.776 1.00 93.44 131 GLN A N 1
ATOM 973 C CA . GLN A 1 131 ? 5.785 -11.629 -20.063 1.00 93.44 131 GLN A CA 1
ATOM 974 C C . GLN A 1 131 ? 4.804 -11.558 -21.250 1.00 93.44 131 GLN A C 1
ATOM 976 O O . GLN A 1 131 ? 4.872 -10.580 -21.990 1.00 93.44 131 GLN A O 1
ATOM 981 N N . PRO A 1 132 ? 3.816 -12.464 -21.404 1.00 93.19 132 PRO A N 1
ATOM 982 C CA . PRO A 1 132 ? 2.852 -12.354 -22.501 1.00 93.19 132 PRO A CA 1
ATOM 983 C C . PRO A 1 132 ? 2.033 -11.056 -22.458 1.00 93.19 132 PRO A C 1
ATOM 985 O O . PRO A 1 132 ? 1.727 -10.477 -23.497 1.00 93.19 132 PRO A O 1
ATOM 988 N N . ILE A 1 133 ? 1.687 -10.573 -21.258 1.00 90.56 133 ILE A N 1
ATOM 989 C CA . ILE A 1 133 ? 0.937 -9.319 -21.079 1.00 90.56 133 ILE A CA 1
ATOM 990 C C . ILE A 1 133 ? 1.808 -8.128 -21.491 1.00 90.56 133 ILE A C 1
ATOM 992 O O . ILE A 1 133 ? 1.340 -7.234 -22.195 1.00 90.56 133 ILE A O 1
ATOM 996 N N . HIS A 1 134 ? 3.077 -8.132 -21.081 1.00 90.62 134 HIS A N 1
ATOM 997 C CA . HIS A 1 134 ? 4.059 -7.129 -21.481 1.00 90.62 134 HIS A CA 1
ATOM 998 C C . HIS A 1 134 ? 4.208 -7.053 -23.009 1.00 90.62 134 HIS A C 1
ATOM 1000 O O . HIS A 1 134 ? 4.175 -5.959 -23.579 1.00 90.62 134 HIS A O 1
ATOM 1006 N N . ASP A 1 135 ? 4.309 -8.210 -23.667 1.00 90.94 135 ASP A N 1
ATOM 1007 C CA . ASP A 1 135 ? 4.498 -8.317 -25.117 1.00 90.94 135 ASP A CA 1
ATOM 1008 C C . ASP A 1 135 ? 3.269 -7.801 -25.892 1.00 90.94 135 ASP A C 1
ATOM 1010 O O . ASP A 1 135 ? 3.412 -7.058 -26.870 1.00 90.94 135 ASP A O 1
ATOM 1014 N N . VAL A 1 136 ? 2.055 -8.120 -25.417 1.00 89.38 136 VAL A N 1
ATOM 1015 C CA . VAL A 1 136 ? 0.782 -7.610 -25.974 1.00 89.38 136 VAL A CA 1
ATOM 1016 C C . VAL A 1 136 ? 0.668 -6.096 -25.828 1.00 89.38 136 VAL A C 1
ATOM 1018 O O . VAL A 1 136 ? 0.166 -5.422 -26.725 1.00 89.38 136 VAL A O 1
ATOM 1021 N N . LEU A 1 137 ? 1.157 -5.541 -24.721 1.00 88.00 137 LEU A N 1
ATOM 1022 C CA . LEU A 1 137 ? 1.212 -4.094 -24.518 1.00 88.00 137 LEU A CA 1
ATOM 1023 C C . LEU A 1 137 ? 2.362 -3.432 -25.287 1.00 88.00 137 LEU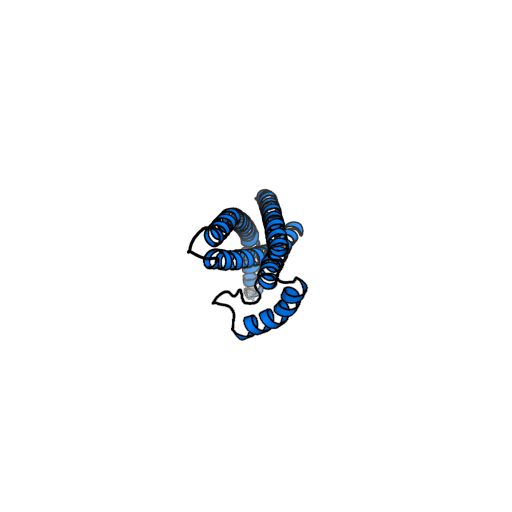 A C 1
ATOM 1025 O O . LEU A 1 137 ? 2.538 -2.221 -25.164 1.00 88.00 137 LEU A O 1
ATOM 1029 N N . HIS A 1 138 ? 3.143 -4.197 -26.057 1.00 83.12 138 HIS A N 1
ATOM 1030 C CA . HIS A 1 138 ? 4.316 -3.738 -26.807 1.00 83.12 138 HIS A CA 1
ATOM 1031 C C . HIS A 1 138 ? 5.315 -2.969 -25.937 1.00 83.12 138 HIS A C 1
ATOM 1033 O O . HIS A 1 138 ? 5.929 -1.999 -26.381 1.00 83.12 138 HIS A O 1
ATOM 1039 N N . GLY A 1 139 ? 5.422 -3.353 -24.662 1.00 69.50 139 GLY A N 1
ATOM 1040 C CA . GLY A 1 139 ? 6.252 -2.645 -23.696 1.00 69.50 139 GLY A CA 1
ATOM 1041 C C . GLY A 1 139 ? 5.872 -1.171 -23.514 1.00 69.50 139 GLY A C 1
ATOM 1042 O O . GLY A 1 139 ? 6.758 -0.369 -23.223 1.00 69.50 139 GLY A O 1
ATOM 1043 N N . ASN A 1 140 ? 4.592 -0.791 -23.695 1.00 79.81 140 ASN A N 1
ATOM 1044 C CA . ASN A 1 140 ? 4.090 0.582 -23.535 1.00 79.81 140 ASN A CA 1
ATOM 1045 C C . ASN A 1 140 ? 4.199 1.058 -22.074 1.00 79.81 140 ASN A C 1
ATOM 1047 O O . ASN A 1 140 ? 3.230 1.139 -21.310 1.00 79.81 140 ASN A O 1
ATOM 1051 N N . SER A 1 141 ? 5.431 1.378 -21.697 1.00 78.00 141 SER A N 1
ATOM 1052 C CA . SER A 1 141 ? 5.861 1.777 -20.365 1.00 78.00 141 SER A CA 1
ATOM 1053 C C . SER A 1 141 ? 5.189 3.070 -19.916 1.00 78.00 141 SER A C 1
ATOM 1055 O O . SER A 1 141 ? 4.921 3.224 -18.729 1.00 78.00 141 SER A O 1
ATOM 1057 N N . GLY A 1 142 ? 4.825 3.956 -20.850 1.00 84.94 142 GLY A N 1
ATOM 1058 C CA . GLY A 1 142 ? 4.093 5.190 -20.561 1.00 84.94 142 GLY A CA 1
ATOM 1059 C C . GLY A 1 142 ? 2.676 4.943 -20.036 1.00 84.94 142 GLY A C 1
ATOM 1060 O O . GLY A 1 142 ? 2.269 5.563 -19.049 1.00 84.94 142 GLY A O 1
ATOM 1061 N N . LEU A 1 143 ? 1.936 4.002 -20.638 1.00 88.75 143 LEU A N 1
ATOM 1062 C CA . LEU A 1 143 ? 0.603 3.617 -20.158 1.00 88.75 143 LEU A CA 1
ATOM 1063 C C . LEU A 1 143 ? 0.687 2.984 -18.765 1.00 88.75 143 LEU A C 1
ATOM 1065 O O . LEU A 1 143 ? -0.032 3.391 -17.852 1.00 88.75 143 LEU A O 1
ATOM 1069 N N . VAL A 1 144 ? 1.594 2.021 -18.591 1.00 91.44 144 VAL A N 1
ATOM 1070 C CA . VAL A 1 144 ? 1.784 1.321 -17.313 1.00 91.44 144 VAL A CA 1
ATOM 1071 C C . VAL A 1 144 ? 2.221 2.290 -16.210 1.00 91.44 144 VAL A C 1
ATOM 1073 O O . VAL A 1 144 ? 1.664 2.251 -15.114 1.00 91.44 144 VAL A O 1
ATOM 1076 N N . ALA A 1 145 ? 3.149 3.206 -16.501 1.00 89.06 145 ALA A N 1
ATOM 1077 C CA . ALA A 1 145 ? 3.586 4.234 -15.559 1.00 89.06 145 ALA A CA 1
ATOM 1078 C C . ALA A 1 145 ? 2.441 5.179 -15.167 1.00 89.06 145 ALA A C 1
ATOM 1080 O O . ALA A 1 145 ? 2.297 5.522 -13.994 1.00 89.06 145 ALA A O 1
ATOM 1081 N N . SER A 1 146 ? 1.585 5.554 -16.123 1.00 92.38 146 SER A N 1
ATOM 1082 C CA . SER A 1 146 ? 0.415 6.400 -15.857 1.00 92.38 146 SER A CA 1
ATOM 1083 C C . SER A 1 146 ? -0.596 5.697 -14.949 1.00 92.38 146 SER A C 1
ATOM 1085 O O . SER A 1 146 ? -1.053 6.280 -13.966 1.00 92.38 146 SER A O 1
ATOM 1087 N N . LEU A 1 147 ? -0.901 4.423 -15.219 1.00 95.19 147 LEU A N 1
ATOM 1088 C CA . LEU A 1 147 ? -1.774 3.613 -14.362 1.00 95.19 147 LEU A CA 1
ATOM 1089 C C . LEU A 1 147 ? -1.181 3.437 -12.960 1.00 95.19 147 LEU A C 1
ATOM 1091 O O . LEU A 1 147 ? -1.902 3.560 -11.970 1.00 95.19 147 LEU A O 1
ATOM 1095 N N . HIS A 1 148 ? 0.132 3.219 -12.866 1.00 94.81 148 HIS A N 1
ATOM 1096 C CA . HIS A 1 148 ? 0.842 3.121 -11.593 1.00 94.81 148 HIS A CA 1
ATOM 1097 C C . HIS A 1 148 ? 0.763 4.433 -10.793 1.00 94.81 148 HIS A C 1
ATOM 1099 O O . HIS A 1 148 ? 0.520 4.415 -9.584 1.00 94.81 148 HIS A O 1
ATOM 1105 N N . ALA A 1 149 ? 0.896 5.586 -11.455 1.00 95.00 149 ALA A N 1
ATOM 1106 C CA . ALA A 1 149 ? 0.760 6.897 -10.823 1.00 95.00 149 ALA A CA 1
ATOM 1107 C C . ALA A 1 149 ? -0.675 7.163 -10.334 1.00 95.00 149 ALA A C 1
ATOM 1109 O O . ALA A 1 149 ? -0.872 7.575 -9.190 1.00 95.00 149 ALA A O 1
ATOM 1110 N N . VAL A 1 150 ? -1.690 6.875 -11.156 1.00 97.75 150 VAL A N 1
ATOM 1111 C CA . VAL A 1 150 ? -3.106 7.024 -10.769 1.00 97.75 150 VAL A CA 1
ATOM 1112 C C . VAL A 1 150 ? -3.450 6.119 -9.584 1.00 97.75 150 VAL A C 1
ATOM 1114 O O . VAL A 1 150 ? -4.086 6.561 -8.625 1.00 97.75 150 VAL A O 1
ATOM 1117 N N . ASN A 1 151 ? -2.981 4.872 -9.597 1.00 98.25 151 ASN A N 1
ATOM 1118 C CA . ASN A 1 151 ? -3.178 3.945 -8.489 1.00 98.25 151 ASN A CA 1
ATOM 1119 C C . ASN A 1 151 ? -2.467 4.418 -7.202 1.00 98.25 151 ASN A C 1
ATOM 1121 O O . ASN A 1 151 ? -3.028 4.307 -6.112 1.00 98.25 151 ASN A O 1
ATOM 1125 N N . ALA A 1 152 ? -1.286 5.045 -7.302 1.00 97.81 152 ALA A N 1
ATOM 1126 C CA . ALA A 1 152 ? -0.613 5.666 -6.154 1.00 97.81 152 ALA A CA 1
ATOM 1127 C C . ALA A 1 152 ? -1.447 6.797 -5.519 1.00 97.81 152 ALA A C 1
ATOM 1129 O O . ALA A 1 152 ? -1.488 6.934 -4.290 1.00 97.81 152 ALA A O 1
ATOM 1130 N N . LEU A 1 153 ? -2.154 7.587 -6.333 1.00 98.25 153 LEU A N 1
ATOM 1131 C CA . LEU A 1 153 ? -3.087 8.605 -5.838 1.00 98.25 153 LEU A CA 1
ATOM 1132 C C . LEU A 1 153 ? -4.294 7.971 -5.139 1.00 98.25 153 LEU A C 1
ATOM 1134 O O . LEU A 1 153 ? -4.695 8.447 -4.076 1.00 98.25 153 LEU A O 1
ATOM 1138 N N . ALA A 1 154 ? -4.829 6.869 -5.672 1.00 98.44 154 ALA A N 1
ATOM 1139 C CA . ALA A 1 154 ? -5.907 6.121 -5.024 1.00 98.44 154 ALA A CA 1
ATOM 1140 C C . ALA A 1 154 ? -5.473 5.574 -3.651 1.00 98.44 154 ALA A C 1
ATOM 1142 O O . ALA A 1 154 ? -6.178 5.776 -2.661 1.00 98.44 154 ALA A O 1
ATOM 1143 N N . ILE A 1 155 ? -4.276 4.980 -3.558 1.00 98.62 155 ILE A N 1
ATOM 1144 C CA . ILE A 1 155 ? -3.679 4.548 -2.282 1.00 98.62 155 ILE A CA 1
ATOM 1145 C C . ILE A 1 155 ? -3.591 5.733 -1.314 1.00 98.62 155 ILE A C 1
ATOM 1147 O O . ILE A 1 155 ? -3.996 5.623 -0.158 1.00 98.62 155 ILE A O 1
ATOM 1151 N N . SER A 1 156 ? -3.116 6.887 -1.781 1.00 98.56 156 SER A N 1
ATOM 1152 C CA . SER A 1 156 ? -2.995 8.097 -0.958 1.00 98.56 156 SER A CA 1
ATOM 1153 C C . SER A 1 156 ? -4.348 8.571 -0.423 1.00 98.56 156 SER A C 1
ATOM 1155 O O . SER A 1 156 ? -4.485 8.836 0.773 1.00 98.56 156 SER A O 1
ATOM 1157 N N . ALA A 1 157 ? -5.372 8.611 -1.276 1.00 98.44 157 ALA A N 1
ATOM 1158 C CA . ALA A 1 157 ? -6.720 9.012 -0.890 1.00 98.44 157 ALA A CA 1
ATOM 1159 C C . ALA A 1 157 ? -7.314 8.077 0.175 1.00 98.44 157 ALA A C 1
ATOM 1161 O O . ALA A 1 157 ? -7.837 8.536 1.193 1.00 98.44 157 ALA A O 1
ATOM 1162 N N . VAL A 1 158 ? -7.190 6.763 -0.012 1.00 98.38 158 VAL A N 1
ATOM 1163 C CA . VAL A 1 158 ? -7.719 5.783 0.944 1.00 98.38 158 VAL A CA 1
ATOM 1164 C C . VAL A 1 158 ? -6.949 5.812 2.265 1.00 98.38 158 VAL A C 1
ATOM 1166 O O . VAL A 1 158 ? -7.564 5.680 3.322 1.00 98.38 158 VAL A O 1
ATOM 1169 N N . ALA A 1 159 ? -5.639 6.070 2.253 1.00 98.25 159 ALA A N 1
ATOM 1170 C CA . ALA A 1 159 ? -4.872 6.258 3.483 1.00 98.25 159 ALA A CA 1
ATOM 1171 C C . ALA A 1 159 ? -5.367 7.469 4.287 1.00 98.25 159 ALA A C 1
ATOM 1173 O O . ALA A 1 159 ? -5.536 7.378 5.505 1.00 98.25 159 ALA A O 1
ATOM 1174 N N . VAL A 1 160 ? -5.684 8.580 3.612 1.00 98.25 160 VAL A N 1
ATOM 1175 C CA . VAL A 1 160 ? -6.307 9.746 4.253 1.00 98.25 160 VAL A CA 1
ATOM 1176 C C . VAL A 1 160 ? -7.671 9.376 4.836 1.00 98.25 160 VAL A C 1
ATOM 1178 O O . VAL A 1 160 ? -7.936 9.692 5.996 1.00 98.25 160 VAL A O 1
ATOM 1181 N N . LEU A 1 161 ? -8.522 8.659 4.095 1.00 98.12 161 LEU A N 1
ATOM 1182 C CA . LEU A 1 161 ? -9.821 8.196 4.603 1.00 98.12 161 LEU A CA 1
ATOM 1183 C C . LEU A 1 161 ? -9.673 7.278 5.826 1.00 98.12 161 LEU A C 1
ATOM 1185 O O . LEU A 1 161 ? -10.409 7.439 6.805 1.00 98.12 161 LEU A O 1
ATOM 1189 N N . ALA A 1 162 ? -8.692 6.374 5.810 1.00 97.25 162 ALA A N 1
ATOM 1190 C CA . ALA A 1 162 ? -8.376 5.497 6.931 1.00 97.25 162 ALA A CA 1
ATOM 1191 C C . ALA A 1 162 ? -7.957 6.300 8.171 1.00 97.25 162 ALA A C 1
ATOM 1193 O O . ALA A 1 162 ? -8.453 6.027 9.265 1.00 97.25 162 ALA A O 1
ATOM 1194 N N . VAL A 1 163 ? -7.119 7.330 8.008 1.00 97.69 163 VAL A N 1
ATOM 1195 C CA . VAL A 1 163 ? -6.716 8.239 9.094 1.00 97.69 163 VAL A CA 1
ATOM 1196 C C . VAL A 1 163 ? -7.898 9.059 9.611 1.00 97.69 163 VAL A C 1
ATOM 1198 O O . VAL A 1 163 ? -8.110 9.141 10.823 1.00 97.69 163 VAL A O 1
ATOM 1201 N N . LEU A 1 164 ? -8.703 9.646 8.724 1.00 97.25 164 LEU A N 1
ATOM 1202 C CA . LEU A 1 164 ? -9.892 10.416 9.105 1.00 97.25 164 LEU A CA 1
ATOM 1203 C C . LEU A 1 164 ? -10.887 9.559 9.888 1.00 97.25 164 LEU A C 1
ATOM 1205 O O . LEU A 1 164 ? -11.492 10.032 10.851 1.00 97.25 164 LEU A O 1
ATOM 1209 N N . TYR A 1 165 ? -11.036 8.294 9.506 1.00 95.75 165 TYR A N 1
ATOM 1210 C CA . TYR A 1 165 ? -11.837 7.335 10.247 1.00 95.75 165 TYR A CA 1
ATOM 1211 C C . TYR A 1 165 ? -11.188 6.948 11.584 1.00 95.75 165 TYR A C 1
ATOM 1213 O O . TYR A 1 165 ? -11.858 6.981 12.613 1.00 95.75 165 TYR A O 1
ATOM 1221 N N . ALA A 1 166 ? -9.882 6.672 11.605 1.00 93.06 166 ALA A N 1
ATOM 1222 C CA . ALA A 1 166 ? -9.130 6.353 12.817 1.00 93.06 166 ALA A CA 1
ATOM 1223 C C . ALA A 1 166 ? -9.215 7.466 13.875 1.00 93.06 166 ALA A C 1
ATOM 1225 O O . ALA A 1 166 ? -9.278 7.183 15.068 1.00 93.06 166 ALA A O 1
ATOM 1226 N N . ARG A 1 167 ? -9.291 8.737 13.463 1.00 93.62 167 ARG A N 1
ATOM 1227 C CA . ARG A 1 167 ? -9.518 9.868 14.379 1.00 93.62 167 ARG A CA 1
ATOM 1228 C C . ARG A 1 167 ? -10.869 9.807 15.095 1.00 93.62 167 ARG A C 1
ATOM 1230 O O . ARG A 1 167 ? -10.951 10.283 16.216 1.00 93.62 167 ARG A O 1
ATOM 1237 N N . LYS A 1 168 ? -11.895 9.213 14.474 1.00 92.56 168 LYS A N 1
ATOM 1238 C CA . LYS A 1 168 ? -13.222 8.986 15.081 1.00 92.56 168 LYS A CA 1
ATOM 1239 C C . LYS A 1 168 ? -13.253 7.752 15.986 1.00 92.56 168 LYS A C 1
ATOM 1241 O O . LYS A 1 168 ? -14.243 7.516 16.669 1.00 92.56 168 LYS A O 1
ATOM 1246 N N . LEU A 1 169 ? -12.198 6.935 15.943 1.00 84.69 169 LEU A N 1
ATOM 1247 C CA . LEU A 1 169 ? -12.003 5.800 16.837 1.00 84.69 169 LEU A CA 1
ATOM 1248 C C . LEU A 1 169 ? -11.211 6.161 18.104 1.00 84.69 169 LEU A C 1
ATOM 1250 O O . LEU A 1 169 ? -10.969 5.279 18.921 1.00 84.69 169 LEU A O 1
ATOM 1254 N N . ARG A 1 170 ? -10.760 7.404 18.261 1.00 72.75 170 ARG A N 1
ATOM 1255 C CA . ARG A 1 170 ? -10.202 7.886 19.529 1.00 72.75 170 ARG A CA 1
ATOM 1256 C C . ARG A 1 170 ? -11.347 8.363 20.407 1.00 72.75 170 ARG A C 1
ATOM 1258 O O . ARG A 1 170 ? -11.324 8.007 21.599 1.00 72.75 170 ARG A O 1
#

Foldseek 3Di:
DDDDPPPPPDPVVVVVVVLVVLLVVLLVQLLVLLVVLLVCLVVLVVLVVCLVPHPPHNQVSVVSLVVSLVSLVSQLVSCVSNVNPVLSNVLSVLLNVLSVVLVLLVCLLPVQDDHPPDPPVRSVVSSVVNVVSNVVCVSPNVVSVVVSVVSSVVSNVSSVVSNVVSVVSD

Radius of gyration: 21.91 Å; chains: 1; bounding box: 42×42×84 Å

pLDDT: mean 89.51, std 12.43, range [43.25, 98.62]

Sequence (170 aa):
MADQPLLGVRPGAAIDREVTQLALLARPAYVGAAWLFAILIPVQFFLAGTGMFSTTGFSPHMYLGLGLHGISGALIAFALIGRLPRRALEYGVLQFILIGLQVVLVRVGSPSSTIAIEPQFVSSVITAIMQPIHDVLHGNSGLVASLHAVNALAISAVAVLAVLYARKLR

Secondary structure (DSSP, 8-state):
----------THHHHHHHHHHHHHHHHHHHHHHHHHHHHHHHHHHHHHHHHHHSTT-SHHHHHHHHHHHHHHHHHHHHHHHTT--HHHHHHHHHHHHHHHHHHHHHHHH-TT---TTS-HHHHHHHHHHHHHHHHHTTT-HHHHHHHHHHHHHHHHHHHHHHHHHHHTT-